Protein AF-A0A4C1Y7V6-F1 (afdb_monomer)

Secondary structure (DSSP, 8-state):
---------H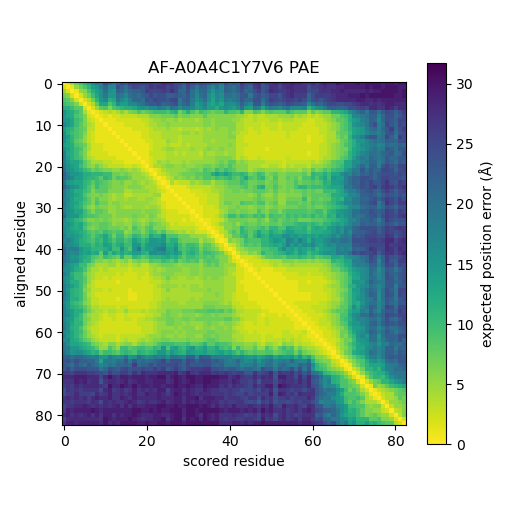HHHHHHHHHHHTTS-HHHHHHHHHHHH--STHHHHHHHHHHHHHTT----SPPPP---------HHHHHHT--

Radius of gyration: 20.73 Å; Cα contacts (8 Å, |Δi|>4): 39; chains: 1; bounding box: 36×24×62 Å

Solvent-accessible surface area (backbone atoms only — not comparable to full-atom values): 5395 Å² total; per-residue (Å²): 135,85,82,90,70,61,100,66,54,76,52,56,53,41,48,55,44,58,60,39,61,79,78,50,54,72,68,58,54,51,52,53,43,45,70,75,45,68,54,71,82,49,59,66,56,49,52,52,51,42,50,43,41,76,72,66,52,82,73,64,68,79,75,84,73,85,66,80,80,83,75,64,91,41,71,70,62,59,56,70,73,69,119

Foldseek 3Di:
DDPPQADDDLLVVLVLLLVCLVPDDLVVVVVVCCVRRVDPVCNVVSVVSSVCSVVVDDHSDDDDDPDDPPPDPDVVVVVVVPD

pLDDT: mean 74.23, std 13.84, range [34.59, 93.62]

Organism: Eumeta variegata (NCBI:txid151549)

Sequence (83 aa):
MSAESSNLSNIEHRAVIKYFVKSKTLKEILKTWYQFFRICAFVYDGQKWARLFQQGRESCEDDPRPGRPVTVVSEENVRKSKK

Nearest PDB structures (foldseek):
  2jn8-assembly1_A  TM=4.286E-01  e=1.125E+00  Salmonella enterica subsp. enterica serovar Typhimurium
  6g0y-assembly1_C  TM=3.953E-01  e=9.103E+00  Human respiratory syncytial virus A2
  8j0t-assembly1_C  TM=2.778E-01  e=9.681E+00  Mycobacterium tuberculosis

Structure (mmCIF, N/CA/C/O backbone):
data_AF-A0A4C1Y7V6-F1
#
_entry.id   AF-A0A4C1Y7V6-F1
#
loop_
_atom_site.group_PDB
_atom_site.id
_atom_site.type_symbol
_atom_site.label_atom_id
_atom_site.label_alt_id
_atom_site.label_comp_id
_atom_site.label_asym_id
_atom_site.label_entity_id
_atom_site.label_seq_id
_atom_site.pdbx_PDB_ins_code
_atom_site.Cartn_x
_atom_site.Cartn_y
_atom_site.Cartn_z
_atom_site.occupancy
_atom_site.B_iso_or_equiv
_atom_site.auth_seq_id
_atom_site.auth_comp_id
_atom_site.auth_asym_id
_atom_site.auth_atom_id
_atom_site.pdbx_PDB_model_num
ATOM 1 N N . MET A 1 1 ? 27.307 11.695 10.037 1.00 34.59 1 MET A N 1
ATOM 2 C CA . MET A 1 1 ? 26.358 11.711 11.168 1.00 34.59 1 MET A CA 1
ATOM 3 C C . MET A 1 1 ? 25.033 11.139 10.689 1.00 34.59 1 MET A C 1
ATOM 5 O O . MET A 1 1 ? 24.543 11.597 9.669 1.00 34.59 1 MET A O 1
ATOM 9 N N . SER A 1 2 ? 24.566 10.103 11.391 1.00 48.69 2 SER A N 1
ATOM 10 C CA . SER A 1 2 ? 23.233 9.476 11.422 1.00 48.69 2 SER A CA 1
ATOM 11 C C . SER A 1 2 ? 22.353 9.456 10.169 1.00 48.69 2 SER A C 1
ATOM 13 O O . SER A 1 2 ? 21.691 10.437 9.852 1.00 48.69 2 SER A O 1
ATOM 15 N N . ALA A 1 3 ? 22.187 8.257 9.606 1.00 47.38 3 ALA A N 1
ATOM 16 C CA . ALA A 1 3 ? 20.927 7.836 8.987 1.00 47.38 3 ALA A CA 1
ATOM 17 C C . ALA A 1 3 ? 20.372 6.560 9.654 1.00 47.38 3 ALA A C 1
ATOM 19 O O . ALA A 1 3 ? 19.616 5.813 9.051 1.00 47.38 3 ALA A O 1
ATOM 20 N N . GLU A 1 4 ? 20.698 6.341 10.932 1.00 50.78 4 GLU A N 1
ATOM 21 C CA . GLU A 1 4 ? 19.968 5.431 11.832 1.00 50.78 4 GLU A CA 1
ATOM 22 C C . GLU A 1 4 ? 18.656 6.106 12.279 1.00 50.78 4 GLU A C 1
ATOM 24 O O . GLU A 1 4 ? 18.359 6.258 13.461 1.00 50.78 4 GLU A O 1
ATOM 29 N N . SER A 1 5 ? 17.898 6.630 11.318 1.00 50.44 5 SER A N 1
ATOM 30 C CA . SER A 1 5 ? 16.563 7.160 11.549 1.00 50.44 5 SER A CA 1
ATOM 31 C C . SER A 1 5 ? 15.608 6.287 10.752 1.00 50.44 5 SER A C 1
ATOM 33 O O . SER A 1 5 ? 15.370 6.536 9.573 1.00 50.44 5 SER A O 1
ATOM 35 N N . SER A 1 6 ? 15.038 5.317 11.473 1.00 54.12 6 SER A N 1
ATOM 36 C CA . SER A 1 6 ? 13.741 4.670 11.230 1.00 54.12 6 SER A CA 1
ATOM 37 C C . SER A 1 6 ? 13.765 3.340 10.441 1.00 54.12 6 SER A C 1
ATOM 39 O O . SER A 1 6 ? 13.488 3.273 9.250 1.00 54.12 6 SER A O 1
ATOM 41 N N . ASN A 1 7 ? 14.056 2.268 11.187 1.00 67.19 7 ASN A N 1
ATOM 42 C CA . ASN A 1 7 ? 14.249 0.858 10.814 1.00 67.19 7 ASN A CA 1
ATOM 43 C C . ASN A 1 7 ? 13.015 0.127 10.235 1.00 67.19 7 ASN A C 1
ATOM 45 O O . ASN A 1 7 ? 12.436 -0.713 10.919 1.00 67.19 7 ASN A O 1
ATOM 49 N N . LEU A 1 8 ? 12.611 0.400 8.995 1.00 69.88 8 LEU A N 1
ATOM 50 C CA . LEU A 1 8 ? 11.772 -0.523 8.219 1.00 69.88 8 LEU A CA 1
ATOM 51 C C . LEU A 1 8 ? 12.202 -0.499 6.749 1.00 69.88 8 LEU A C 1
ATOM 53 O O . LEU A 1 8 ? 12.496 0.544 6.170 1.00 69.88 8 LEU A O 1
ATOM 57 N N . SER A 1 9 ? 12.226 -1.668 6.128 1.00 83.31 9 SER A N 1
ATOM 58 C CA . SER A 1 9 ? 12.379 -1.821 4.686 1.00 83.31 9 SER A CA 1
ATOM 59 C C . SER A 1 9 ? 11.126 -1.337 3.946 1.00 83.31 9 SER A C 1
ATOM 61 O O . SER A 1 9 ? 10.018 -1.297 4.488 1.00 83.31 9 SER A O 1
ATOM 63 N N . ASN A 1 10 ? 11.270 -1.017 2.656 1.00 82.44 10 ASN A N 1
ATOM 64 C CA . ASN A 1 10 ? 10.147 -0.577 1.817 1.00 82.44 10 ASN A CA 1
ATOM 65 C C . ASN A 1 10 ? 8.971 -1.571 1.815 1.00 82.44 10 ASN A C 1
ATOM 67 O O . ASN A 1 10 ? 7.816 -1.155 1.731 1.00 82.44 10 ASN A O 1
ATOM 71 N N . ILE A 1 11 ? 9.241 -2.874 1.922 1.00 87.94 11 ILE A N 1
ATOM 72 C CA . ILE A 1 11 ? 8.193 -3.898 1.947 1.00 87.94 11 ILE A CA 1
ATOM 73 C C . ILE A 1 11 ? 7.435 -3.913 3.280 1.00 87.94 11 ILE A C 1
ATOM 75 O O . ILE A 1 11 ? 6.205 -3.985 3.282 1.00 87.94 11 ILE A O 1
ATOM 79 N N . GLU A 1 12 ? 8.133 -3.760 4.406 1.00 86.44 12 GLU A N 1
ATOM 80 C CA . GLU A 1 12 ? 7.505 -3.684 5.730 1.00 86.44 12 GLU A CA 1
ATOM 81 C C . GLU A 1 12 ? 6.654 -2.422 5.854 1.00 86.44 12 GLU A C 1
ATOM 83 O O . GLU A 1 12 ? 5.511 -2.458 6.310 1.00 86.44 12 GLU A O 1
ATOM 88 N N . HIS A 1 13 ? 7.169 -1.312 5.342 1.00 81.75 13 HIS A N 1
ATOM 89 C CA . HIS A 1 13 ? 6.437 -0.068 5.211 1.00 81.75 13 HIS A CA 1
ATOM 90 C C . HIS A 1 13 ? 5.108 -0.238 4.448 1.00 81.75 13 HIS A C 1
ATOM 92 O O . HIS A 1 13 ? 4.054 0.209 4.913 1.00 81.75 13 HIS A O 1
ATOM 98 N N . ARG A 1 14 ? 5.113 -0.942 3.311 1.00 88.38 14 ARG A N 1
ATOM 99 C CA . ARG A 1 14 ? 3.891 -1.243 2.543 1.00 88.38 14 ARG A CA 1
ATOM 100 C C . ARG A 1 14 ? 2.940 -2.166 3.305 1.00 88.38 14 ARG A C 1
ATOM 102 O O . ARG A 1 14 ? 1.731 -1.944 3.265 1.00 88.38 14 ARG A O 1
ATOM 109 N N . ALA A 1 15 ? 3.460 -3.146 4.043 1.00 88.88 15 ALA A N 1
ATOM 110 C CA . ALA A 1 15 ? 2.648 -4.033 4.877 1.00 88.88 15 ALA A CA 1
ATOM 111 C C . ALA A 1 15 ? 1.902 -3.263 5.981 1.00 88.88 15 ALA A C 1
ATOM 113 O O . ALA A 1 15 ? 0.705 -3.476 6.188 1.00 88.88 15 ALA A O 1
ATOM 114 N N . VAL A 1 16 ? 2.575 -2.309 6.630 1.00 84.12 16 VAL A N 1
ATOM 115 C CA . VAL A 1 16 ? 1.959 -1.420 7.626 1.00 84.12 16 VAL A CA 1
ATOM 116 C C . VAL A 1 16 ? 0.823 -0.603 7.000 1.00 84.12 16 VAL A C 1
ATOM 118 O O . VAL A 1 16 ? -0.262 -0.508 7.575 1.00 84.12 16 VAL A O 1
ATOM 121 N N . ILE A 1 17 ? 1.025 -0.054 5.799 1.00 85.19 17 ILE A N 1
ATOM 122 C CA . ILE A 1 17 ? -0.036 0.673 5.083 1.00 85.19 17 ILE A CA 1
ATOM 123 C C . ILE A 1 17 ? -1.209 -0.255 4.761 1.00 85.19 17 ILE A C 1
ATOM 125 O O . ILE A 1 17 ? -2.352 0.105 5.037 1.00 85.19 17 ILE A O 1
ATOM 129 N N . LYS A 1 18 ? -0.945 -1.458 4.238 1.00 88.94 18 LYS A N 1
ATOM 130 C CA . LYS A 1 18 ? -1.981 -2.452 3.923 1.00 88.94 18 LYS A CA 1
ATOM 131 C C . LYS A 1 18 ? -2.841 -2.784 5.143 1.00 88.94 18 LYS A C 1
ATOM 133 O O . LYS A 1 18 ? -4.062 -2.881 5.023 1.00 88.94 18 LYS A O 1
ATOM 138 N N . TYR A 1 19 ? -2.219 -2.931 6.314 1.00 86.81 19 TYR A N 1
AT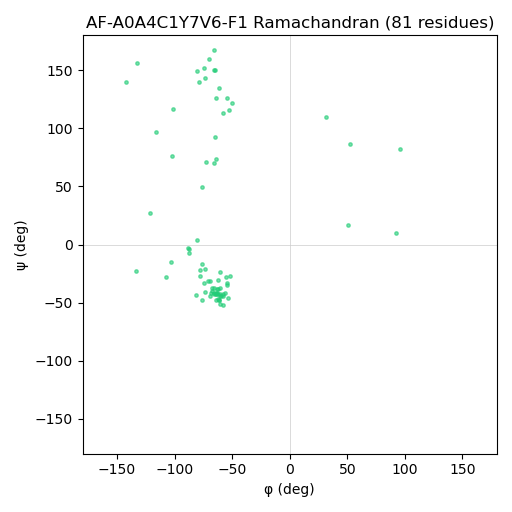OM 139 C CA . TYR A 1 19 ? -2.922 -3.175 7.571 1.00 86.81 19 TYR A CA 1
ATOM 140 C C . TYR A 1 19 ? -3.865 -2.019 7.932 1.00 86.81 19 TYR A C 1
ATOM 142 O O . TYR A 1 19 ? -5.040 -2.237 8.236 1.00 86.81 19 TYR A O 1
ATOM 150 N N . PHE A 1 20 ? -3.383 -0.777 7.855 1.00 81.75 20 PHE A N 1
ATOM 151 C CA . PHE A 1 20 ? -4.181 0.370 8.276 1.00 81.75 20 PHE A CA 1
ATOM 152 C C . PHE A 1 20 ? -5.252 0.805 7.276 1.00 81.75 20 PHE A C 1
ATOM 154 O O . PHE A 1 20 ? -6.276 1.322 7.712 1.00 81.75 20 PHE A O 1
ATOM 161 N N . VAL A 1 21 ? -5.083 0.564 5.972 1.00 83.75 21 VAL A N 1
ATOM 162 C CA . VAL A 1 21 ? -6.106 0.879 4.951 1.00 83.75 21 VAL A CA 1
ATOM 163 C C . VAL A 1 21 ? -7.460 0.229 5.268 1.00 83.75 21 VAL A C 1
ATOM 165 O O . VAL A 1 21 ? -8.500 0.778 4.916 1.00 83.75 21 VAL A O 1
ATOM 168 N N . LYS A 1 22 ? -7.463 -0.905 5.981 1.00 76.56 22 LYS A N 1
ATOM 169 C CA . LYS A 1 22 ? -8.685 -1.604 6.403 1.00 76.56 22 LYS A CA 1
ATOM 170 C C . LYS A 1 22 ? -9.421 -0.953 7.582 1.00 76.56 22 LYS A C 1
ATOM 172 O O . LYS A 1 22 ? -10.567 -1.309 7.824 1.00 76.56 22 LYS A O 1
ATOM 177 N N . SER A 1 23 ? -8.779 -0.065 8.344 1.00 72.31 23 SER A N 1
ATOM 178 C CA . SER A 1 23 ? -9.302 0.415 9.638 1.00 72.31 23 SER A CA 1
ATOM 179 C C . SER A 1 23 ? -9.238 1.927 9.847 1.00 72.31 23 SER A C 1
ATOM 181 O O . SER A 1 23 ? -9.993 2.450 10.663 1.00 72.31 23 SER A O 1
ATOM 183 N N . LYS A 1 24 ? -8.349 2.638 9.148 1.00 77.94 24 LYS A N 1
ATOM 184 C CA . LYS A 1 24 ? -8.081 4.066 9.353 1.00 77.94 24 LYS A CA 1
ATOM 185 C C . LYS A 1 24 ? -8.067 4.831 8.042 1.00 77.94 24 LYS A C 1
ATOM 187 O O . LYS A 1 24 ? -7.782 4.289 6.974 1.00 77.94 24 LYS A O 1
ATOM 192 N N . THR A 1 25 ? -8.319 6.130 8.136 1.00 78.06 25 THR A N 1
ATOM 193 C CA . THR A 1 25 ? -8.224 7.024 6.982 1.00 78.06 25 THR A CA 1
ATOM 194 C C . THR A 1 25 ? -6.763 7.300 6.619 1.00 78.06 25 THR A C 1
ATOM 196 O O . THR A 1 25 ? -5.877 7.331 7.474 1.00 78.06 25 THR A O 1
ATOM 199 N N . LEU A 1 26 ? -6.494 7.581 5.340 1.00 70.62 26 LEU A N 1
ATOM 200 C CA . LEU A 1 26 ? -5.144 7.885 4.844 1.00 70.62 26 LEU A CA 1
ATOM 201 C C . LEU A 1 26 ? -4.466 9.038 5.609 1.00 70.62 26 LEU A C 1
ATOM 203 O O . LEU A 1 26 ? -3.262 9.000 5.849 1.00 70.62 26 LEU A O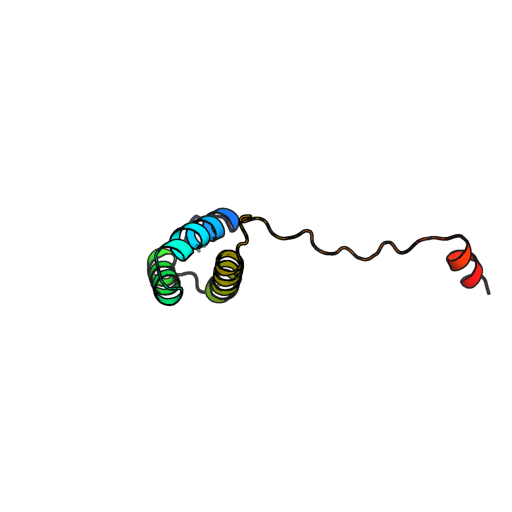 1
ATOM 207 N N . LYS A 1 27 ? -5.245 10.041 6.038 1.00 76.44 27 LYS A N 1
ATOM 208 C CA . LYS A 1 27 ? -4.754 11.182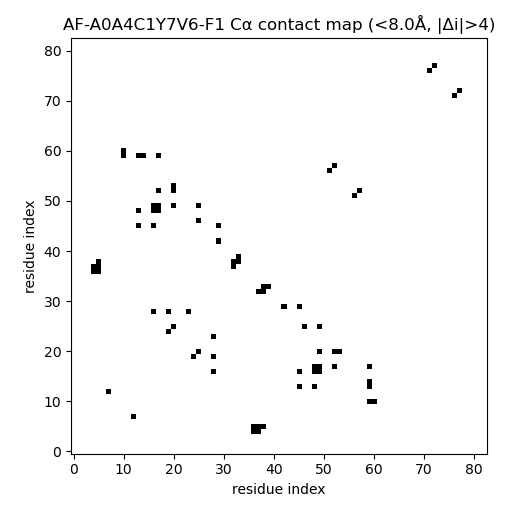 6.827 1.00 76.44 27 LYS A CA 1
ATOM 209 C C . LYS A 1 27 ? -4.224 10.752 8.195 1.00 76.44 27 LYS A C 1
ATOM 211 O O . LYS A 1 27 ? -3.180 11.238 8.621 1.00 76.44 27 LYS A O 1
ATOM 216 N N . GLU A 1 28 ? -4.922 9.843 8.870 1.00 80.56 28 GLU A N 1
ATOM 217 C CA . GLU A 1 28 ? -4.500 9.318 10.172 1.00 80.56 28 GLU A CA 1
ATOM 218 C C . GLU A 1 28 ? -3.247 8.461 10.033 1.00 80.56 28 GLU A C 1
ATOM 220 O O . GLU A 1 28 ? -2.313 8.624 10.814 1.00 80.56 28 GLU A O 1
ATOM 225 N N . ILE A 1 29 ? -3.188 7.626 8.992 1.00 76.06 29 ILE A N 1
ATOM 226 C CA . ILE A 1 29 ? -2.013 6.807 8.675 1.00 76.06 29 ILE A CA 1
ATOM 227 C C . ILE A 1 29 ? -0.792 7.702 8.466 1.00 76.06 29 ILE A C 1
ATOM 229 O O . ILE A 1 29 ? 0.223 7.505 9.127 1.00 76.06 29 ILE A O 1
ATOM 233 N N . LEU A 1 30 ? -0.901 8.720 7.607 1.00 72.94 30 LEU A N 1
ATOM 234 C CA . LEU A 1 30 ? 0.193 9.652 7.318 1.00 72.94 30 LEU A CA 1
ATOM 235 C C . LEU A 1 30 ? 0.616 10.464 8.550 1.00 72.94 30 LEU A C 1
ATOM 237 O O . LEU A 1 30 ? 1.810 10.673 8.760 1.00 72.94 30 LEU A O 1
ATOM 241 N N . LYS A 1 31 ? -0.336 10.890 9.392 1.00 79.19 31 LYS A N 1
ATOM 242 C CA . LYS A 1 31 ? -0.041 11.607 10.643 1.00 79.19 31 LYS A CA 1
ATOM 243 C C . LYS A 1 31 ? 0.727 10.724 11.627 1.00 79.19 31 LYS A C 1
ATOM 245 O O . LYS A 1 31 ? 1.749 11.161 12.152 1.00 79.19 31 LYS A O 1
ATOM 250 N N . THR A 1 32 ? 0.268 9.490 11.846 1.00 74.31 32 THR A N 1
ATOM 251 C CA . THR A 1 32 ? 0.978 8.499 12.668 1.00 74.31 32 THR A CA 1
ATOM 252 C C . THR A 1 32 ? 2.373 8.247 12.099 1.00 74.31 32 THR A C 1
ATOM 254 O O . THR A 1 32 ? 3.357 8.278 12.826 1.00 74.31 32 THR A O 1
ATOM 257 N N . TRP A 1 33 ? 2.497 8.097 10.788 1.00 73.25 33 TRP A N 1
ATOM 258 C CA . TRP A 1 33 ? 3.778 7.875 10.127 1.00 73.25 33 TRP A CA 1
ATOM 259 C C . TRP A 1 33 ? 4.783 9.008 10.298 1.00 73.25 33 TRP A C 1
ATOM 261 O O . TRP A 1 33 ? 5.933 8.761 10.658 1.00 73.25 33 TRP A O 1
ATOM 271 N N . TYR A 1 34 ? 4.352 10.249 10.078 1.00 72.50 34 TYR A N 1
ATOM 272 C CA . TYR A 1 34 ? 5.201 11.419 10.275 1.00 72.50 34 TYR A CA 1
AT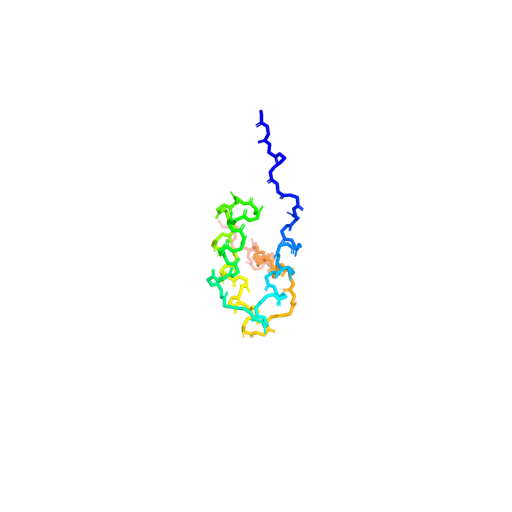OM 273 C C . TYR A 1 34 ? 5.671 11.531 11.733 1.00 72.50 34 TYR A C 1
ATOM 275 O O . TYR A 1 34 ? 6.829 11.857 11.983 1.00 72.50 34 TYR A O 1
ATOM 283 N N . GLN A 1 35 ? 4.801 11.195 12.693 1.00 75.75 35 GLN A N 1
ATOM 284 C CA . GLN A 1 35 ? 5.138 11.190 14.119 1.00 75.75 35 GLN A CA 1
ATOM 285 C C . GLN A 1 35 ? 6.121 10.076 14.510 1.00 75.75 35 GLN A C 1
ATOM 287 O O . GLN A 1 35 ? 7.063 10.349 15.247 1.00 75.75 35 GLN A O 1
ATOM 292 N N . PHE A 1 36 ? 5.923 8.845 14.029 1.00 68.06 36 PHE A N 1
ATOM 293 C CA . PHE A 1 36 ? 6.744 7.691 14.417 1.00 68.06 36 PHE A CA 1
ATOM 294 C C . PHE A 1 36 ? 8.071 7.617 13.661 1.00 68.06 36 PHE A C 1
ATOM 296 O O . PHE A 1 36 ? 9.107 7.348 14.261 1.00 68.06 36 PHE A O 1
ATOM 303 N N . PHE A 1 37 ? 8.049 7.854 12.349 1.00 66.81 37 PHE A N 1
ATOM 304 C CA . PHE A 1 37 ? 9.205 7.616 11.487 1.00 66.81 37 PHE A CA 1
ATOM 305 C C . PHE A 1 37 ? 9.940 8.900 11.113 1.00 66.81 37 PHE A C 1
ATOM 307 O O . PHE A 1 37 ? 11.059 8.805 10.628 1.00 66.81 37 PHE A O 1
ATOM 314 N N . ARG A 1 38 ? 9.352 10.093 11.304 1.00 68.38 38 ARG A N 1
ATOM 315 C CA . ARG A 1 38 ? 9.941 11.395 10.915 1.00 68.38 38 ARG A CA 1
ATOM 316 C C . ARG A 1 38 ? 10.442 11.473 9.456 1.00 68.38 38 ARG A C 1
ATOM 318 O O . ARG A 1 38 ? 11.185 12.388 9.112 1.00 68.38 38 ARG A O 1
ATOM 325 N N . ILE A 1 39 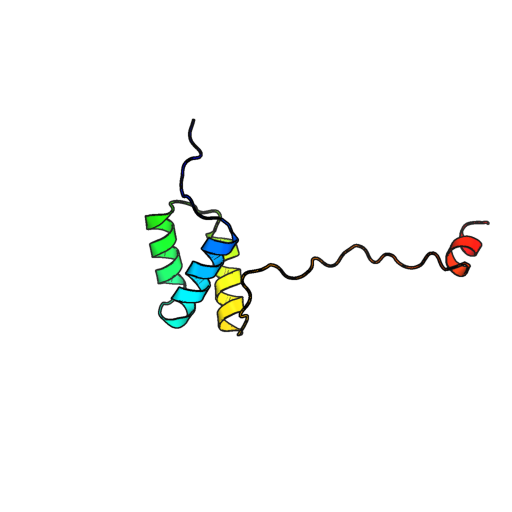? 10.029 10.548 8.585 1.00 63.72 39 ILE A N 1
ATOM 326 C CA . ILE A 1 39 ? 10.456 10.460 7.183 1.00 63.72 39 ILE A CA 1
ATOM 327 C C . ILE A 1 39 ? 9.364 11.041 6.280 1.00 63.72 39 ILE A C 1
ATOM 329 O O . ILE A 1 39 ? 8.268 10.493 6.172 1.00 63.72 39 ILE A O 1
ATOM 333 N N . CYS A 1 40 ? 9.684 12.130 5.574 1.00 62.16 40 CYS A N 1
ATOM 334 C CA . CYS A 1 40 ? 8.799 12.745 4.574 1.00 62.16 40 CYS A CA 1
ATOM 335 C C . CYS A 1 40 ? 8.781 12.001 3.228 1.00 62.16 40 CYS A C 1
ATOM 337 O O . CYS A 1 40 ? 7.820 12.132 2.471 1.00 62.16 40 CYS A O 1
ATOM 339 N N . ALA A 1 41 ? 9.819 11.213 2.916 1.00 58.31 41 ALA A N 1
ATOM 340 C CA . ALA A 1 41 ? 9.961 10.526 1.626 1.00 58.31 41 ALA A CA 1
ATOM 341 C C . ALA A 1 41 ? 8.814 9.540 1.336 1.00 58.31 41 ALA A C 1
ATOM 343 O O . ALA A 1 41 ? 8.497 9.268 0.181 1.00 58.31 41 ALA A O 1
ATOM 344 N N . PHE A 1 42 ? 8.138 9.061 2.382 1.00 63.22 42 PHE A N 1
ATOM 345 C CA . PHE A 1 42 ? 7.060 8.087 2.265 1.00 63.22 42 PHE A CA 1
ATOM 346 C C . PHE A 1 42 ? 5.675 8.702 2.025 1.00 63.22 42 PHE A C 1
ATOM 348 O O . PHE A 1 42 ? 4.705 7.975 1.835 1.00 63.22 42 PHE A O 1
ATOM 355 N N . VAL A 1 43 ? 5.547 10.034 2.014 1.00 67.19 43 VAL A N 1
ATOM 356 C CA . VAL A 1 43 ? 4.239 10.685 1.833 1.00 67.19 43 VAL A CA 1
ATOM 357 C C . VAL A 1 43 ? 3.680 10.420 0.434 1.00 67.19 43 VAL A C 1
ATOM 359 O O . VAL A 1 43 ? 2.498 10.112 0.309 1.00 67.19 43 VAL A O 1
ATOM 362 N N . TYR A 1 44 ? 4.510 10.491 -0.610 1.00 69.50 44 TYR A N 1
ATOM 363 C CA . TYR A 1 44 ? 4.065 10.241 -1.986 1.00 69.50 44 TYR A CA 1
ATOM 364 C C . TYR A 1 44 ? 3.874 8.747 -2.277 1.00 69.50 44 TYR A C 1
ATOM 366 O O . TYR A 1 44 ? 2.822 8.355 -2.784 1.00 69.50 44 TYR A O 1
ATOM 374 N N . ASP A 1 45 ? 4.847 7.900 -1.920 1.00 77.88 45 ASP A N 1
ATOM 375 C CA . ASP A 1 45 ? 4.741 6.453 -2.162 1.00 77.88 45 ASP A CA 1
ATOM 376 C C . ASP A 1 45 ? 3.642 5.822 -1.292 1.00 77.88 45 ASP A C 1
ATOM 378 O O . ASP A 1 45 ? 2.822 5.045 -1.774 1.00 77.88 45 ASP A O 1
ATOM 382 N N . GLY A 1 46 ? 3.518 6.241 -0.031 1.00 80.75 46 GLY A N 1
ATOM 383 C CA . GLY A 1 46 ? 2.487 5.743 0.873 1.00 80.75 46 GLY A CA 1
ATOM 384 C C . GLY A 1 46 ? 1.062 6.057 0.411 1.00 80.75 46 GLY A C 1
ATOM 385 O O . GLY A 1 46 ? 0.185 5.200 0.509 1.00 80.75 46 GLY A O 1
ATOM 386 N N . GLN A 1 47 ? 0.824 7.241 -0.166 1.00 81.94 47 GLN A N 1
ATOM 387 C CA . GLN A 1 47 ? -0.473 7.571 -0.772 1.00 81.94 47 GLN A CA 1
ATOM 388 C C . GLN A 1 47 ? -0.788 6.680 -1.978 1.00 81.94 47 GLN A C 1
ATOM 390 O O . GLN A 1 47 ? -1.918 6.204 -2.114 1.00 81.94 47 GLN A O 1
ATOM 395 N N . LYS A 1 48 ? 0.211 6.419 -2.832 1.00 88.44 48 LYS A N 1
ATOM 396 C CA . LYS A 1 48 ? 0.073 5.515 -3.980 1.00 88.44 48 LYS A CA 1
ATOM 397 C C . LYS A 1 48 ? -0.298 4.102 -3.522 1.00 88.44 48 LYS A C 1
ATOM 399 O O . LYS A 1 48 ? -1.283 3.549 -4.008 1.00 88.44 48 LYS A O 1
ATOM 404 N N . TRP A 1 49 ? 0.442 3.540 -2.567 1.00 89.75 49 TRP A N 1
ATOM 405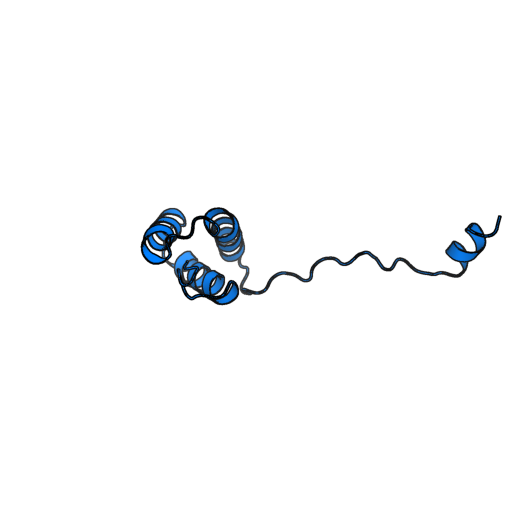 C CA . TRP A 1 49 ? 0.184 2.199 -2.033 1.00 89.75 49 TRP A CA 1
ATOM 406 C C . TRP A 1 49 ? -1.164 2.091 -1.332 1.00 89.75 49 TRP A C 1
ATOM 408 O O . TRP A 1 49 ? -1.895 1.131 -1.567 1.00 89.75 49 TRP A O 1
ATOM 418 N N . ALA A 1 50 ? -1.543 3.096 -0.542 1.00 88.00 50 ALA A N 1
ATOM 419 C CA . ALA A 1 50 ? -2.850 3.112 0.098 1.00 88.00 50 ALA A CA 1
ATOM 420 C C . ALA A 1 50 ? -3.991 3.042 -0.925 1.00 88.00 50 ALA A C 1
ATOM 422 O O . ALA A 1 50 ? -4.925 2.261 -0.748 1.00 88.00 50 ALA A O 1
ATOM 423 N N . ARG A 1 51 ? -3.884 3.793 -2.030 1.00 89.81 51 ARG A N 1
ATOM 424 C CA . ARG A 1 51 ? -4.864 3.747 -3.121 1.00 89.81 51 ARG A CA 1
ATOM 425 C C . ARG A 1 51 ? -4.903 2.381 -3.805 1.00 89.81 51 ARG A C 1
ATOM 427 O O . ARG A 1 51 ? -5.990 1.876 -4.065 1.00 89.81 51 ARG A O 1
ATOM 434 N N . LEU A 1 52 ? -3.748 1.770 -4.068 1.00 92.50 52 LEU A N 1
ATOM 435 C CA . LEU A 1 52 ? -3.679 0.431 -4.664 1.00 92.50 52 LEU A CA 1
ATOM 436 C C . LEU A 1 52 ? -4.354 -0.623 -3.775 1.00 92.50 52 LEU A C 1
ATOM 438 O O . LEU A 1 52 ? -5.110 -1.453 -4.273 1.00 92.50 52 LEU A O 1
ATOM 442 N N . PHE A 1 53 ? -4.139 -0.569 -2.459 1.00 91.75 53 PHE A N 1
ATOM 443 C CA . PHE A 1 53 ? -4.794 -1.483 -1.519 1.00 91.75 53 PHE A CA 1
ATOM 444 C C . PHE A 1 53 ? -6.304 -1.240 -1.420 1.00 91.75 53 PHE A C 1
ATOM 446 O O . PHE A 1 53 ? -7.069 -2.198 -1.362 1.00 91.75 53 PHE A O 1
ATOM 453 N N . GLN A 1 54 ? -6.756 0.018 -1.479 1.00 89.19 54 GLN A N 1
ATOM 454 C CA . GLN A 1 54 ? -8.186 0.340 -1.585 1.00 89.19 54 GLN A CA 1
ATOM 455 C C . GLN A 1 54 ? -8.815 -0.196 -2.880 1.00 89.19 54 GLN A C 1
ATOM 457 O O . GLN A 1 54 ? -9.990 -0.543 -2.888 1.00 89.19 54 GLN A O 1
ATOM 462 N N . GLN A 1 55 ? -8.035 -0.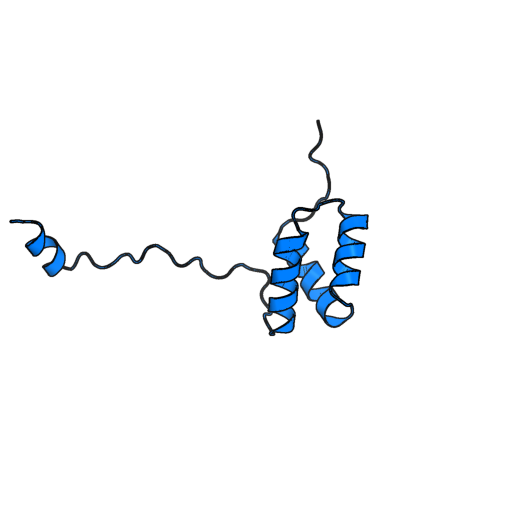292 -3.960 1.00 92.56 55 GLN A N 1
ATOM 463 C CA . GLN A 1 55 ? -8.446 -0.880 -5.239 1.00 92.56 55 GLN A CA 1
ATOM 464 C C . GLN A 1 55 ? -8.385 -2.418 -5.258 1.00 92.56 55 GLN A C 1
ATOM 466 O O . GLN A 1 55 ? -8.645 -3.020 -6.295 1.00 92.56 55 GLN A O 1
ATOM 471 N N . GLY A 1 56 ? -8.051 -3.061 -4.134 1.00 91.62 56 GLY A N 1
ATOM 472 C CA . GLY A 1 56 ? -8.026 -4.519 -4.013 1.00 91.62 56 GLY A CA 1
ATOM 473 C C . GLY A 1 56 ? -6.675 -5.168 -4.316 1.00 91.62 56 GLY A C 1
ATOM 474 O O . GLY A 1 56 ? -6.601 -6.391 -4.392 1.00 91.62 56 GLY A O 1
ATOM 475 N N . ARG A 1 57 ? -5.585 -4.398 -4.461 1.00 93.62 57 ARG A N 1
ATOM 476 C CA . ARG A 1 57 ? -4.238 -4.988 -4.523 1.00 93.62 57 ARG A CA 1
ATOM 477 C C . ARG A 1 57 ? -3.941 -5.717 -3.212 1.00 93.62 57 ARG A C 1
ATOM 479 O O . ARG A 1 57 ? -4.134 -5.165 -2.133 1.00 93.62 57 ARG A O 1
ATOM 486 N N . GLU A 1 58 ? -3.396 -6.927 -3.297 1.00 91.19 58 GLU A N 1
ATOM 487 C CA . GLU A 1 58 ? -2.985 -7.684 -2.109 1.00 91.19 58 GLU A CA 1
ATOM 488 C C . GLU A 1 58 ? -1.465 -7.756 -1.930 1.00 91.19 58 GLU A C 1
ATOM 490 O O . GLU A 1 58 ? -0.991 -7.841 -0.797 1.00 91.19 58 GLU A O 1
ATOM 495 N N . SER A 1 59 ? -0.684 -7.690 -3.007 1.00 93.31 59 SER A N 1
ATOM 496 C CA . SER A 1 59 ? 0.777 -7.781 -2.924 1.00 93.31 59 SER A CA 1
ATOM 497 C C . SER A 1 59 ? 1.422 -6.468 -2.469 1.00 93.31 59 SER A C 1
ATOM 499 O O . SER A 1 59 ? 1.035 -5.392 -2.931 1.00 93.31 59 SER A O 1
ATOM 501 N N . CYS A 1 60 ? 2.438 -6.571 -1.607 1.00 92.06 60 CYS A N 1
ATOM 502 C CA . CYS A 1 60 ? 3.332 -5.469 -1.230 1.00 92.06 60 CYS A CA 1
ATOM 503 C C . CYS A 1 60 ? 4.542 -5.331 -2.177 1.00 92.06 60 CYS A C 1
ATOM 505 O O . CYS A 1 60 ? 5.322 -4.384 -2.047 1.00 92.06 60 CYS A O 1
ATOM 507 N N . GLU A 1 61 ? 4.732 -6.268 -3.106 1.00 91.75 61 GLU A N 1
ATOM 508 C CA . GLU A 1 61 ? 5.818 -6.223 -4.085 1.00 91.75 61 GLU A CA 1
ATOM 509 C C . GLU A 1 61 ? 5.472 -5.296 -5.245 1.00 91.75 61 GLU A C 1
ATOM 511 O O . GLU A 1 61 ? 4.299 -5.134 -5.586 1.00 91.75 61 GLU A O 1
ATOM 516 N N . ASP A 1 62 ? 6.490 -4.676 -5.843 1.00 88.94 62 ASP A N 1
ATOM 517 C CA . ASP A 1 62 ? 6.319 -3.887 -7.062 1.00 88.94 62 ASP A CA 1
ATOM 518 C C . ASP A 1 62 ? 5.916 -4.781 -8.237 1.00 88.94 62 ASP A C 1
ATOM 520 O O . ASP A 1 62 ? 6.294 -5.950 -8.310 1.00 88.94 62 ASP A O 1
ATOM 524 N N . ASP A 1 63 ? 5.167 -4.217 -9.182 1.00 88.25 63 ASP A N 1
ATOM 525 C CA . ASP A 1 63 ? 4.897 -4.917 -10.434 1.00 88.25 63 ASP A CA 1
ATOM 526 C C . ASP A 1 63 ? 6.201 -5.114 -11.223 1.00 88.25 63 ASP A C 1
ATOM 528 O O . ASP A 1 63 ? 7.107 -4.269 -11.138 1.00 88.25 63 ASP A O 1
ATOM 532 N N . PRO A 1 64 ? 6.303 -6.193 -12.024 1.00 88.12 64 PRO A N 1
ATOM 533 C CA . PRO A 1 64 ? 7.422 -6.378 -12.930 1.00 88.12 64 PRO A CA 1
ATOM 534 C C . PRO A 1 64 ? 7.622 -5.106 -13.746 1.00 88.12 64 PRO A C 1
ATOM 536 O O . PRO A 1 64 ? 6.707 -4.632 -14.424 1.00 88.12 64 PRO A O 1
ATOM 539 N N . ARG A 1 65 ? 8.817 -4.517 -13.663 1.00 83.12 65 ARG A N 1
ATOM 540 C CA . ARG A 1 65 ? 9.106 -3.320 -14.449 1.00 83.12 65 ARG A CA 1
ATOM 541 C C . ARG A 1 65 ? 9.056 -3.721 -15.919 1.00 83.12 65 ARG A C 1
ATOM 543 O O . ARG A 1 65 ? 9.765 -4.661 -16.284 1.00 83.12 65 ARG A O 1
ATOM 550 N N . PRO A 1 66 ? 8.255 -3.042 -16.761 1.00 80.94 66 PRO A N 1
ATOM 551 C CA . PRO A 1 66 ? 8.287 -3.303 -18.186 1.00 80.94 66 PRO A CA 1
ATOM 552 C C . PRO A 1 66 ? 9.720 -3.061 -18.654 1.00 80.94 66 PRO A C 1
ATOM 554 O O . PRO A 1 66 ? 10.250 -1.952 -18.559 1.00 80.94 66 PRO A O 1
ATOM 557 N N . GLY A 1 67 ? 10.379 -4.138 -19.070 1.00 81.25 67 GLY A N 1
ATOM 558 C CA . GLY A 1 67 ? 11.702 -4.049 -19.657 1.00 81.25 67 GLY A CA 1
ATOM 559 C C . GLY A 1 67 ? 11.634 -3.299 -20.981 1.00 81.25 67 GLY A C 1
ATOM 560 O O . GLY A 1 67 ? 10.563 -3.117 -21.568 1.00 81.25 67 GLY A O 1
ATOM 561 N N . ARG A 1 68 ? 12.803 -2.915 -21.498 1.00 76.00 68 ARG A N 1
ATOM 562 C CA . ARG A 1 68 ? 12.909 -2.593 -22.920 1.00 76.00 68 ARG A CA 1
ATOM 563 C C . ARG A 1 68 ? 12.377 -3.809 -23.685 1.00 76.00 68 ARG A C 1
ATOM 565 O O . ARG A 1 68 ? 12.884 -4.905 -23.436 1.00 76.00 68 ARG A O 1
ATOM 572 N N . PRO A 1 69 ? 11.400 -3.655 -24.593 1.00 65.69 69 PRO A N 1
ATOM 573 C CA . PRO A 1 69 ? 11.068 -4.725 -25.510 1.00 65.69 69 PRO A CA 1
ATOM 574 C C . PRO A 1 69 ? 12.368 -5.151 -26.187 1.00 65.69 69 PRO A C 1
ATOM 576 O O . PRO A 1 69 ? 13.001 -4.355 -26.884 1.00 65.69 69 PRO A O 1
ATOM 579 N N . VAL A 1 70 ? 12.803 -6.389 -25.958 1.00 56.00 70 VAL A N 1
ATOM 580 C CA . VAL A 1 70 ? 13.789 -7.027 -26.828 1.00 56.00 70 VAL A CA 1
ATOM 581 C C . VAL A 1 70 ? 13.020 -7.337 -28.103 1.00 56.00 70 VAL A C 1
ATOM 583 O O . VAL A 1 70 ? 12.630 -8.471 -28.358 1.00 56.00 70 VAL A O 1
ATOM 586 N N . THR A 1 71 ? 12.673 -6.304 -28.871 1.00 57.00 71 THR A N 1
ATOM 587 C CA . THR A 1 71 ? 12.165 -6.492 -30.220 1.00 57.00 71 THR A CA 1
ATOM 588 C C . THR A 1 71 ? 13.309 -7.092 -31.011 1.00 57.00 71 THR A C 1
ATOM 590 O O . THR A 1 71 ? 14.186 -6.384 -31.497 1.00 57.00 71 THR A O 1
ATOM 593 N N . VAL A 1 72 ? 13.303 -8.421 -31.046 1.00 57.75 72 VAL A N 1
ATOM 594 C CA . VAL A 1 72 ? 13.295 -9.173 -32.288 1.00 57.75 72 VAL A CA 1
ATOM 595 C C . VAL A 1 72 ? 14.415 -8.715 -33.218 1.00 57.75 72 VAL A C 1
ATOM 597 O O . VAL A 1 72 ? 14.234 -7.903 -34.129 1.00 57.75 72 VAL A O 1
ATOM 600 N N . VAL A 1 73 ? 15.582 -9.326 -33.011 1.00 57.22 73 VAL A N 1
ATOM 601 C CA . VAL A 1 73 ? 16.489 -9.637 -34.117 1.00 57.22 73 VAL A CA 1
ATOM 602 C C . VAL A 1 73 ? 15.763 -10.669 -34.990 1.00 57.22 73 VAL A C 1
ATOM 604 O O . VAL A 1 73 ? 16.072 -11.853 -34.965 1.00 57.22 73 VAL A O 1
ATOM 607 N N . SER A 1 74 ? 14.712 -10.258 -35.700 1.00 61.12 74 SER A N 1
ATOM 608 C CA . SER A 1 74 ? 14.270 -11.012 -36.866 1.00 61.12 74 SER A CA 1
ATOM 609 C C . SER A 1 74 ? 15.283 -10.738 -37.966 1.00 61.12 74 SER A C 1
ATOM 611 O O . SER A 1 74 ? 15.792 -9.619 -38.101 1.00 61.12 74 SER A O 1
ATOM 613 N N . GLU A 1 75 ? 15.570 -11.749 -38.779 1.00 61.41 75 GLU A N 1
ATOM 614 C CA . GLU A 1 75 ? 16.418 -11.602 -39.967 1.00 61.41 75 GLU A CA 1
ATOM 615 C 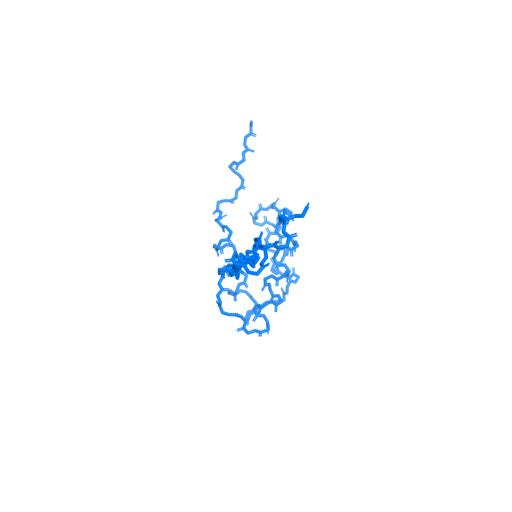C . GLU A 1 75 ? 15.942 -10.449 -40.873 1.00 61.41 75 GLU A C 1
ATOM 617 O O . GLU A 1 75 ? 16.751 -9.807 -41.543 1.00 61.41 75 GLU A O 1
ATOM 622 N N . GLU A 1 76 ? 14.644 -10.121 -40.839 1.00 59.00 76 GLU A N 1
ATOM 623 C CA . GLU A 1 76 ? 14.065 -8.974 -41.543 1.00 59.00 76 GLU A CA 1
ATOM 624 C C . GLU A 1 76 ? 14.671 -7.628 -41.100 1.00 59.00 76 GLU A C 1
ATOM 626 O O . GLU A 1 76 ? 15.031 -6.808 -41.950 1.00 59.00 76 GLU A O 1
ATOM 631 N N . ASN A 1 77 ? 14.849 -7.406 -39.792 1.00 60.06 77 ASN A N 1
ATOM 632 C CA . ASN A 1 77 ? 15.414 -6.161 -39.262 1.00 60.06 77 ASN A CA 1
ATOM 633 C C . ASN A 1 77 ? 16.920 -6.036 -39.569 1.00 60.06 77 ASN A C 1
ATOM 635 O O . ASN A 1 77 ? 17.405 -4.932 -39.811 1.00 60.06 77 ASN A O 1
ATOM 639 N N . VAL A 1 78 ? 17.646 -7.160 -39.639 1.00 62.44 78 VAL A N 1
ATOM 640 C CA . VAL A 1 78 ? 19.087 -7.206 -39.971 1.00 62.44 78 VAL A CA 1
ATOM 641 C C . VAL A 1 78 ? 19.344 -6.967 -41.464 1.00 62.44 78 VAL A C 1
ATOM 643 O O . VAL A 1 78 ? 20.347 -6.355 -41.837 1.00 62.44 78 VAL A O 1
ATOM 646 N N . ARG A 1 79 ? 18.440 -7.408 -42.351 1.00 60.53 79 ARG A N 1
ATOM 647 C CA . ARG A 1 79 ? 18.574 -7.160 -43.799 1.00 60.53 79 ARG A CA 1
ATOM 648 C C . ARG A 1 79 ? 18.368 -5.689 -44.164 1.00 60.53 79 ARG A C 1
ATOM 650 O O . ARG A 1 79 ? 19.013 -5.220 -45.094 1.00 60.53 79 ARG A O 1
ATOM 657 N N . LYS A 1 80 ? 17.536 -4.944 -43.424 1.00 61.84 80 LYS A N 1
ATOM 658 C CA . LYS A 1 80 ? 17.301 -3.507 -43.675 1.00 61.84 80 LYS A CA 1
ATOM 659 C C . LYS A 1 80 ? 18.472 -2.605 -43.267 1.00 61.84 80 LYS A C 1
ATOM 661 O O . LYS A 1 80 ? 18.581 -1.510 -43.805 1.00 61.84 80 LYS A O 1
ATOM 666 N N . SER A 1 81 ? 19.360 -3.052 -42.375 1.00 56.56 81 SER A N 1
ATOM 667 C CA . SER A 1 81 ? 20.549 -2.290 -41.959 1.00 56.56 81 SER A CA 1
ATOM 668 C C . SER A 1 81 ? 21.787 -2.521 -42.835 1.00 56.56 81 SER A C 1
ATOM 670 O O . SER A 1 81 ? 22.819 -1.902 -42.597 1.00 56.56 81 SER A O 1
ATOM 672 N N . LYS A 1 82 ? 21.712 -3.407 -43.838 1.00 50.88 82 LYS A N 1
ATOM 673 C CA . LYS A 1 82 ? 22.722 -3.539 -44.897 1.00 50.88 82 LYS A CA 1
ATOM 674 C C . LYS A 1 82 ? 22.202 -2.867 -46.168 1.00 50.88 82 LYS A C 1
ATOM 676 O O . LYS A 1 82 ? 21.748 -3.545 -47.088 1.00 50.88 82 LYS A O 1
ATOM 681 N N . LYS A 1 83 ? 22.238 -1.540 -46.203 1.00 53.91 83 LYS A N 1
ATOM 682 C CA . LYS A 1 83 ? 22.165 -0.774 -47.446 1.00 53.91 83 LYS A CA 1
ATOM 683 C C . LYS A 1 83 ? 23.202 0.331 -47.411 1.00 53.91 83 LYS A C 1
ATOM 685 O O . LYS A 1 83 ? 23.330 0.950 -46.334 1.00 53.91 83 LYS A O 1
#

Mean predicted aligned error: 12.35 Å